Protein AF-A0A8B6F0B2-F1 (afdb_monomer_lite)

InterPro domains:
  IPR036514 SGNH hydrolase superfamily [G3DSA:3.40.50.1110] (5-108)

Organism: Mytilus galloprovincialis (NCBI:txid29158)

pLDDT: mean 79.46, std 16.93, range [39.5, 96.19]

Sequence (109 aa):
NFFEKRATIVSASIPKYVSGIDGCTTQAFPGATIGRLTELISSGKVDLISLDFVIVHVGTNNISSSQSVDTIISYFGDLIHKLKKMTFAKLIFTSILPRPVDHMKTGAK

Foldseek 3Di:
DDLPLQEEEEEQDCCVPDPDPDSYHYHYHHLDALQNSLVCLVVVVDDAPNHQEYEYYHHLNVVLVVHDPVVNVVSVVSSVVSSVVRYPHDYHYDDDDHDPRPPPPPDDD

Radius of gyration: 15.57 Å; chains: 1; bounding box: 37×29×56 Å

Secondary structure (DSSP, 8-state):
------EEEEESSGGGT----TTEEEEE-TT--HHHHHHHHHTT-S--TT-SEEEEE--HHHHHTT--HHHHHHHHHHHHHHHHHH--SEEEEPP-PPPPP----S---

Structure (mmCIF, N/CA/C/O backbone):
data_AF-A0A8B6F0B2-F1
#
_entry.id   AF-A0A8B6F0B2-F1
#
loop_
_atom_site.group_PDB
_atom_site.id
_atom_site.type_symbol
_atom_site.label_atom_id
_atom_site.label_alt_id
_atom_site.label_comp_id
_atom_site.label_asym_id
_atom_site.label_entity_id
_atom_site.label_seq_id
_atom_site.pdbx_PDB_ins_code
_atom_site.Cartn_x
_atom_site.Cartn_y
_atom_site.Cartn_z
_atom_site.occupancy
_atom_site.B_iso_or_equiv
_atom_site.auth_seq_id
_atom_site.auth_comp_id
_atom_site.auth_asym_id
_atom_site.auth_atom_id
_atom_site.pdbx_PDB_model_num
ATOM 1 N N . ASN A 1 1 ? -22.156 -10.356 18.444 1.00 39.50 1 ASN A N 1
ATOM 2 C CA . ASN A 1 1 ? -20.927 -10.996 17.925 1.00 39.50 1 ASN A CA 1
ATOM 3 C C . ASN A 1 1 ? -20.243 -10.081 16.922 1.00 39.50 1 ASN A C 1
ATOM 5 O O . ASN A 1 1 ? -20.359 -10.289 15.724 1.00 39.50 1 ASN A O 1
ATOM 9 N N . PHE A 1 2 ? -19.582 -9.033 17.417 1.00 41.12 2 PHE A N 1
ATOM 10 C CA . PHE A 1 2 ? -18.767 -8.121 16.614 1.00 41.12 2 PHE A CA 1
ATOM 11 C C . PHE A 1 2 ? -17.313 -8.574 16.766 1.00 41.12 2 PHE A C 1
ATOM 13 O O . PHE A 1 2 ? -16.641 -8.193 17.719 1.00 41.12 2 PHE A O 1
ATOM 20 N N . PHE A 1 3 ? -16.829 -9.434 15.871 1.00 52.28 3 PHE A N 1
ATOM 21 C CA . PHE A 1 3 ? -15.388 -9.469 15.632 1.00 52.28 3 PHE A CA 1
ATOM 22 C C . PHE A 1 3 ? -15.072 -8.189 14.859 1.00 52.28 3 PHE A C 1
ATOM 24 O O . PHE A 1 3 ? -15.231 -8.139 13.639 1.00 52.28 3 PHE A O 1
ATOM 31 N N . GLU A 1 4 ? -14.723 -7.122 15.578 1.00 63.34 4 GLU A N 1
ATOM 32 C CA . GLU A 1 4 ? -14.128 -5.939 14.963 1.00 63.34 4 GLU A CA 1
ATOM 33 C C . GLU A 1 4 ? -12.888 -6.411 14.200 1.00 63.34 4 GLU A C 1
ATOM 35 O O . GLU A 1 4 ? -12.012 -7.077 14.755 1.00 63.34 4 GLU A O 1
ATOM 40 N N . LYS A 1 5 ? -12.851 -6.176 12.890 1.00 68.69 5 LYS A N 1
ATOM 41 C CA . LYS A 1 5 ? -11.741 -6.628 12.051 1.00 68.69 5 LYS A CA 1
ATOM 42 C C . LYS A 1 5 ? -10.525 -5.757 12.357 1.00 68.69 5 LYS A C 1
ATOM 44 O O . LYS A 1 5 ? -10.441 -4.633 11.881 1.00 68.69 5 LYS A O 1
ATOM 49 N N . ARG A 1 6 ? -9.582 -6.283 13.144 1.00 82.19 6 ARG A N 1
ATOM 50 C CA . ARG A 1 6 ? -8.369 -5.566 13.592 1.00 82.19 6 ARG A CA 1
ATOM 51 C C . ARG A 1 6 ? -7.194 -5.672 12.613 1.00 82.19 6 ARG A C 1
ATOM 53 O O . ARG A 1 6 ? -6.097 -5.209 12.910 1.00 82.19 6 ARG A O 1
ATOM 60 N N . ALA A 1 7 ? -7.396 -6.280 11.446 1.00 83.50 7 ALA A N 1
ATOM 61 C CA . ALA A 1 7 ? -6.388 -6.381 10.399 1.00 83.50 7 ALA A CA 1
ATOM 62 C C . ALA A 1 7 ? -6.942 -5.921 9.049 1.00 83.50 7 ALA A C 1
ATOM 64 O O . ALA A 1 7 ? -8.099 -6.193 8.721 1.00 83.50 7 ALA A O 1
ATOM 65 N N . THR A 1 8 ? -6.095 -5.301 8.226 1.00 85.50 8 THR A N 1
ATOM 66 C CA . THR A 1 8 ? -6.422 -4.994 6.826 1.00 85.50 8 THR A CA 1
ATOM 67 C C . THR A 1 8 ? -5.352 -5.507 5.869 1.00 85.50 8 THR A C 1
ATOM 69 O O . THR A 1 8 ? -4.162 -5.476 6.185 1.00 85.50 8 THR A O 1
ATOM 72 N N . ILE A 1 9 ? -5.767 -5.933 4.678 1.00 85.81 9 ILE A N 1
ATOM 73 C CA . ILE A 1 9 ? -4.885 -6.160 3.534 1.00 85.81 9 ILE A CA 1
ATOM 74 C C . ILE A 1 9 ? -5.057 -5.008 2.565 1.00 85.81 9 ILE A C 1
ATOM 76 O O . ILE A 1 9 ? -6.159 -4.758 2.081 1.00 85.81 9 ILE A O 1
ATOM 80 N N . VAL A 1 10 ? -3.947 -4.368 2.220 1.00 83.44 10 VAL A N 1
ATOM 81 C CA . VAL A 1 10 ? -3.888 -3.313 1.220 1.00 83.44 10 VAL A CA 1
ATOM 82 C C . VAL A 1 10 ? -3.145 -3.834 -0.004 1.00 83.44 10 VAL A C 1
ATOM 84 O O . VAL A 1 10 ? -1.963 -4.182 0.082 1.00 83.44 10 VAL A O 1
ATOM 87 N N . SER A 1 11 ? -3.839 -3.942 -1.143 1.00 80.56 11 SER A N 1
ATOM 88 C CA . SER A 1 11 ? -3.308 -4.683 -2.292 1.00 80.56 11 SER A CA 1
ATOM 89 C C . SER A 1 11 ? -3.599 -4.098 -3.671 1.00 80.56 11 SER A C 1
ATOM 91 O O . SER A 1 11 ? -4.627 -3.472 -3.900 1.00 80.56 11 SER A O 1
ATOM 93 N N . ALA A 1 12 ? -2.719 -4.394 -4.631 1.00 68.38 12 ALA A N 1
ATOM 94 C CA . ALA A 1 12 ? -2.927 -4.109 -6.048 1.00 68.38 12 ALA A CA 1
ATOM 95 C C . ALA A 1 12 ? -3.839 -5.106 -6.795 1.00 68.38 12 ALA A C 1
ATOM 97 O O . ALA A 1 12 ? -4.212 -4.828 -7.936 1.00 68.38 12 ALA A O 1
ATOM 98 N N . SER A 1 13 ? -4.140 -6.296 -6.244 1.00 58.59 13 SER A N 1
ATOM 99 C CA . SER A 1 13 ? -4.872 -7.359 -6.982 1.00 58.59 13 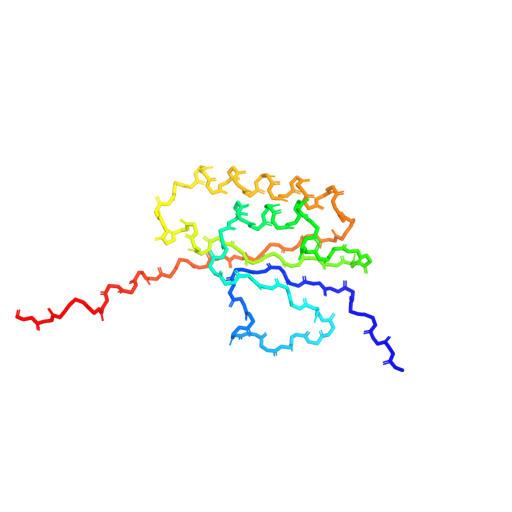SER A CA 1
ATOM 100 C C . SER A 1 13 ? -5.367 -8.563 -6.162 1.00 58.59 13 SER A C 1
ATOM 102 O O . SER A 1 13 ? -5.958 -9.474 -6.740 1.00 58.59 13 SER A O 1
ATOM 104 N N . ILE A 1 14 ? -5.199 -8.598 -4.837 1.00 54.56 14 ILE A N 1
ATOM 105 C CA . ILE A 1 14 ? -5.599 -9.772 -4.042 1.00 54.56 14 ILE A CA 1
ATOM 106 C C . ILE A 1 14 ? -7.103 -10.137 -4.041 1.00 54.56 14 ILE A C 1
ATOM 108 O O . ILE A 1 14 ? -7.378 -11.333 -3.949 1.00 54.56 14 ILE A O 1
ATOM 112 N N . PRO A 1 15 ? -8.102 -9.238 -4.178 1.00 51.84 15 PRO A N 1
ATOM 113 C CA . PRO A 1 15 ? -9.486 -9.592 -3.848 1.00 51.84 15 PRO A CA 1
ATOM 114 C C . PRO A 1 15 ? -10.076 -10.626 -4.810 1.00 51.84 15 PRO A C 1
ATOM 116 O O . PRO A 1 15 ? -11.046 -11.284 -4.462 1.00 51.84 15 PRO A O 1
ATOM 119 N N . LYS A 1 16 ? -9.478 -10.811 -5.999 1.00 48.00 16 LYS A N 1
ATOM 120 C CA . LYS A 1 16 ? -9.884 -11.864 -6.939 1.00 48.00 16 LYS A CA 1
ATOM 121 C C . LYS A 1 16 ? -9.382 -13.261 -6.539 1.00 48.00 16 LYS A C 1
ATOM 123 O O . LYS A 1 16 ? -9.982 -14.244 -6.953 1.00 48.00 16 LYS A O 1
ATOM 128 N N . TYR A 1 17 ? -8.295 -13.357 -5.770 1.00 53.00 17 TYR A N 1
ATOM 129 C CA . TYR A 1 17 ? -7.601 -14.623 -5.483 1.00 53.00 17 TYR A CA 1
ATOM 130 C C . TYR A 1 17 ? -7.603 -15.017 -4.004 1.00 53.00 17 TYR A C 1
ATOM 132 O O . TYR A 1 17 ? -7.267 -16.151 -3.682 1.00 53.00 17 TYR A O 1
ATOM 140 N N . VAL A 1 18 ? -7.992 -14.106 -3.110 1.00 54.31 18 VAL A N 1
ATOM 141 C CA . VAL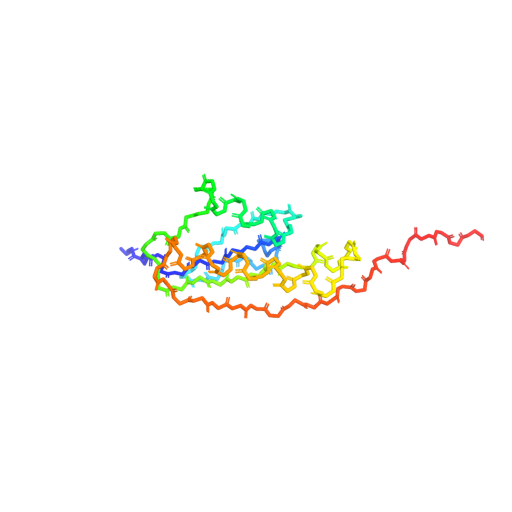 A 1 18 ? -8.154 -14.386 -1.681 1.00 54.31 18 VAL A CA 1
ATOM 142 C C . VAL A 1 18 ? -9.508 -13.837 -1.249 1.00 54.31 18 VAL A C 1
ATOM 144 O O . VAL A 1 18 ? -9.630 -12.704 -0.785 1.00 54.31 18 VAL A O 1
ATOM 147 N N . SER A 1 19 ? -10.562 -14.620 -1.464 1.00 52.50 19 SER A N 1
ATOM 148 C CA . SER A 1 19 ? -11.874 -14.319 -0.900 1.00 52.50 19 SER A CA 1
ATOM 149 C C . SER A 1 19 ? -11.862 -14.654 0.591 1.00 52.50 19 SER A C 1
ATOM 151 O O . SER A 1 19 ? -11.821 -15.826 0.951 1.00 52.50 19 SER A O 1
ATOM 153 N N . GLY A 1 20 ? -11.904 -13.620 1.435 1.00 58.09 20 GLY A N 1
ATOM 154 C CA . GLY A 1 20 ? -12.214 -13.733 2.862 1.00 58.09 20 GLY A CA 1
ATOM 155 C C . GLY A 1 20 ? -11.122 -14.379 3.713 1.00 58.09 20 GLY A C 1
ATOM 156 O O . GLY A 1 20 ? -11.275 -15.512 4.149 1.00 58.09 20 GLY A O 1
ATOM 157 N N . ILE A 1 21 ? -10.052 -13.635 4.023 1.00 64.50 21 ILE A N 1
ATOM 158 C CA . ILE A 1 21 ? -9.283 -13.957 5.233 1.00 64.50 21 ILE A CA 1
ATOM 159 C C . ILE A 1 21 ? -10.140 -13.535 6.427 1.00 64.50 21 ILE A C 1
ATOM 161 O O . ILE A 1 21 ? -10.369 -12.338 6.633 1.00 64.50 21 ILE A O 1
ATOM 165 N N . ASP A 1 22 ? -10.633 -14.511 7.186 1.00 68.00 22 ASP A N 1
ATOM 166 C CA . ASP A 1 22 ? -11.407 -14.253 8.399 1.00 68.00 22 ASP A CA 1
ATOM 167 C C . ASP A 1 22 ? -10.639 -13.333 9.358 1.00 68.00 22 ASP A C 1
ATOM 169 O O . ASP A 1 22 ? -9.426 -13.438 9.537 1.00 68.00 22 ASP A O 1
ATOM 173 N N . GLY A 1 23 ? -11.352 -12.366 9.939 1.00 71.94 23 GLY A N 1
ATOM 174 C CA . GLY A 1 23 ? -10.761 -11.337 10.802 1.00 71.94 23 GLY A CA 1
ATOM 175 C C . GLY A 1 23 ? -10.037 -10.199 10.068 1.00 71.94 23 GLY A C 1
ATOM 176 O O . GLY A 1 23 ? -9.555 -9.277 10.728 1.00 71.94 23 GLY A O 1
ATOM 177 N N . CYS A 1 24 ? -9.997 -10.207 8.730 1.00 77.50 24 CYS A N 1
ATOM 178 C CA . CYS A 1 24 ? -9.336 -9.176 7.933 1.00 77.50 24 CYS A CA 1
ATOM 179 C C . CYS A 1 24 ? -10.300 -8.439 6.984 1.00 77.50 24 CYS A C 1
ATOM 181 O O . CYS A 1 24 ? -11.211 -9.018 6.379 1.00 77.50 24 CYS A O 1
ATOM 183 N N . THR A 1 25 ? -10.103 -7.130 6.839 1.00 83.19 25 THR A N 1
ATOM 184 C CA . THR A 1 25 ? -10.728 -6.328 5.779 1.00 83.19 25 THR A CA 1
ATOM 185 C C . THR A 1 25 ? -9.797 -6.295 4.571 1.00 83.19 25 THR A C 1
ATOM 187 O O . THR A 1 25 ? -8.601 -6.077 4.710 1.00 83.19 25 THR A O 1
ATOM 190 N N . THR A 1 26 ? -10.314 -6.520 3.364 1.00 82.94 26 THR A N 1
ATOM 191 C CA . THR A 1 26 ? -9.508 -6.398 2.138 1.00 82.94 26 THR A CA 1
ATOM 192 C C . THR A 1 26 ? -9.811 -5.071 1.456 1.00 82.94 26 THR A C 1
ATOM 194 O O . THR A 1 26 ? -10.952 -4.813 1.082 1.00 82.94 26 THR A O 1
ATOM 197 N N . GLN A 1 27 ? -8.781 -4.249 1.271 1.00 88.06 27 GLN A N 1
ATOM 198 C CA . GLN A 1 27 ? -8.826 -2.969 0.570 1.00 88.06 27 GLN A CA 1
ATOM 199 C C . GLN A 1 27 ? -7.907 -3.036 -0.640 1.00 88.06 27 GLN A C 1
ATOM 201 O O . GLN A 1 27 ? -6.680 -2.983 -0.531 1.00 88.06 27 GLN A O 1
ATOM 206 N N . ALA A 1 28 ? -8.497 -3.205 -1.815 1.00 82.31 28 ALA A N 1
ATOM 207 C CA . ALA A 1 28 ? -7.725 -3.522 -2.995 1.00 82.31 28 ALA A CA 1
ATOM 208 C C . ALA A 1 28 ? -8.085 -2.693 -4.213 1.00 82.31 28 ALA A C 1
ATOM 210 O O . ALA A 1 28 ? -9.239 -2.360 -4.465 1.00 82.31 28 ALA A O 1
ATOM 211 N N . PHE A 1 29 ? -7.041 -2.402 -4.979 1.00 85.94 29 PHE A N 1
ATOM 212 C CA . PHE A 1 29 ? -7.031 -1.392 -6.018 1.00 85.94 29 PHE A CA 1
ATOM 213 C C . PHE A 1 29 ? -6.426 -2.012 -7.279 1.00 85.94 29 PHE A C 1
ATOM 215 O O . PHE A 1 29 ? -5.199 -2.049 -7.411 1.00 85.94 29 PHE A O 1
ATOM 222 N N . PRO A 1 30 ? -7.265 -2.553 -8.183 1.00 82.44 30 PRO A N 1
ATOM 223 C CA . PRO A 1 30 ? -6.803 -3.204 -9.403 1.00 82.44 30 PRO A CA 1
ATOM 224 C C . PRO A 1 30 ? -5.819 -2.325 -10.178 1.00 82.44 30 PRO A C 1
ATOM 226 O O . PRO A 1 30 ? -6.078 -1.146 -10.410 1.00 82.44 30 PRO A O 1
ATOM 229 N N . GLY A 1 31 ? -4.676 -2.897 -10.559 1.00 81.88 31 GLY A N 1
ATOM 230 C CA . GLY A 1 31 ? -3.653 -2.186 -11.331 1.00 81.88 31 GLY A CA 1
ATOM 231 C C . GLY A 1 31 ? -2.809 -1.186 -10.530 1.00 81.88 31 GLY A C 1
ATOM 232 O O . GLY A 1 31 ? -1.941 -0.539 -11.110 1.00 81.88 31 GLY A O 1
ATOM 233 N N . ALA A 1 32 ? -2.997 -1.058 -9.210 1.00 86.69 32 ALA A N 1
ATOM 234 C CA . ALA A 1 32 ? -2.213 -0.111 -8.421 1.00 86.69 32 ALA A CA 1
ATOM 235 C C . ALA A 1 32 ? -0.713 -0.457 -8.424 1.00 86.69 32 ALA A C 1
ATOM 237 O O . ALA A 1 32 ? -0.306 -1.596 -8.178 1.00 86.69 32 ALA A O 1
ATOM 238 N N . THR A 1 33 ? 0.115 0.546 -8.692 1.00 91.62 33 THR A N 1
ATOM 239 C CA . THR A 1 33 ? 1.552 0.534 -8.404 1.00 91.62 33 THR A CA 1
ATOM 240 C C . THR A 1 33 ? 1.796 0.917 -6.941 1.00 91.62 33 THR A C 1
ATOM 242 O O . THR A 1 33 ? 0.880 1.378 -6.255 1.00 91.62 33 THR A O 1
ATOM 245 N N . ILE A 1 34 ? 3.032 0.768 -6.457 1.00 93.75 34 ILE A N 1
ATOM 246 C CA . ILE A 1 34 ? 3.433 1.219 -5.111 1.00 93.75 34 ILE A CA 1
ATOM 247 C C . ILE A 1 34 ? 3.113 2.712 -4.934 1.00 93.75 34 ILE A C 1
ATOM 249 O O . ILE A 1 34 ? 2.414 3.075 -3.994 1.00 93.75 34 ILE A O 1
ATOM 253 N N . GLY A 1 35 ? 3.529 3.560 -5.885 1.00 93.31 35 GLY A N 1
ATOM 254 C CA . GLY A 1 35 ? 3.252 5.000 -5.853 1.00 93.31 35 GLY A CA 1
ATOM 255 C C . GLY A 1 35 ? 1.756 5.321 -5.830 1.00 93.31 35 GLY A C 1
ATOM 256 O O . GLY A 1 35 ? 1.304 6.099 -4.991 1.00 93.31 35 GLY A O 1
ATOM 257 N N . ARG A 1 36 ? 0.953 4.642 -6.663 1.00 93.00 36 ARG A N 1
ATOM 258 C CA . ARG A 1 36 ? -0.504 4.822 -6.645 1.00 93.00 36 ARG A CA 1
ATOM 259 C C . ARG A 1 36 ? -1.109 4.434 -5.299 1.00 93.00 36 ARG A C 1
ATOM 261 O O . ARG A 1 36 ? -2.032 5.094 -4.827 1.00 93.00 36 ARG A O 1
ATOM 268 N N . LEU A 1 37 ? -0.610 3.372 -4.671 1.00 93.75 37 LEU A N 1
ATOM 269 C CA . LEU A 1 37 ? -1.095 2.993 -3.354 1.00 93.75 37 LEU A CA 1
ATOM 270 C C . LEU A 1 37 ? -0.759 4.054 -2.295 1.00 93.75 37 LEU A C 1
ATOM 272 O O . LEU A 1 37 ? -1.613 4.397 -1.476 1.00 93.75 37 LEU A O 1
ATOM 276 N N . THR A 1 38 ? 0.445 4.620 -2.348 1.00 95.00 38 THR A N 1
ATOM 277 C CA . THR A 1 38 ? 0.858 5.727 -1.475 1.00 95.00 38 THR A CA 1
ATOM 278 C C . THR 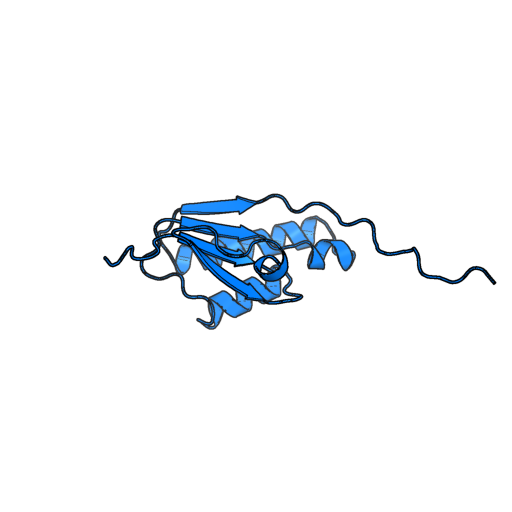A 1 38 ? -0.062 6.946 -1.624 1.00 95.00 38 THR A C 1
ATOM 280 O O . THR A 1 38 ? -0.455 7.549 -0.619 1.00 95.00 38 THR A O 1
ATOM 283 N N . GLU A 1 39 ? -0.472 7.291 -2.848 1.00 94.56 39 GLU A N 1
ATOM 284 C CA . GLU A 1 39 ? -1.455 8.358 -3.100 1.00 94.56 39 GLU A CA 1
ATOM 285 C C . GLU A 1 39 ? -2.820 8.043 -2.481 1.00 94.56 39 GLU A C 1
ATOM 287 O O . GLU A 1 39 ? -3.420 8.898 -1.830 1.00 94.56 39 GLU A O 1
ATOM 292 N N . LEU A 1 40 ? -3.311 6.812 -2.650 1.00 92.44 40 LEU A N 1
ATOM 293 C CA . LEU A 1 40 ? -4.602 6.386 -2.107 1.00 92.44 40 LEU A CA 1
ATOM 294 C C . LEU A 1 40 ? -4.629 6.500 -0.581 1.00 92.44 40 LEU A C 1
ATOM 296 O O . LEU A 1 40 ? -5.556 7.102 -0.035 1.00 92.44 40 LEU A O 1
ATOM 300 N N . ILE A 1 41 ? -3.575 6.026 0.087 1.00 92.06 41 ILE A N 1
ATOM 301 C CA . ILE A 1 41 ? -3.389 6.189 1.535 1.00 92.06 41 ILE A CA 1
ATOM 302 C C . ILE A 1 41 ? -3.347 7.676 1.903 1.00 92.06 41 ILE A C 1
ATOM 304 O O . ILE A 1 41 ? -3.982 8.105 2.863 1.00 92.06 41 ILE A O 1
ATOM 308 N N . SER A 1 42 ? -2.633 8.491 1.124 1.00 92.44 42 SER A N 1
ATOM 309 C CA . SER A 1 42 ? -2.521 9.932 1.378 1.00 92.44 42 SER A CA 1
ATOM 310 C C . SER A 1 42 ? -3.825 10.692 1.218 1.00 92.44 42 SER A C 1
ATOM 312 O O . SER A 1 42 ? -4.044 11.653 1.949 1.00 92.44 42 SER A O 1
ATOM 314 N N . SER A 1 43 ? -4.687 10.242 0.315 1.00 92.69 43 SER A N 1
ATOM 315 C CA . SER A 1 43 ? -6.010 10.819 0.080 1.00 92.69 43 SER A CA 1
ATOM 316 C C . SER A 1 43 ? -7.091 10.322 1.047 1.00 92.69 43 SER A C 1
ATOM 318 O O . SER A 1 43 ? -8.250 10.689 0.882 1.00 92.69 43 SER A O 1
ATOM 320 N N . GLY A 1 44 ? -6.747 9.465 2.017 1.00 89.81 44 GLY A N 1
ATOM 321 C CA . GLY A 1 44 ? -7.717 8.8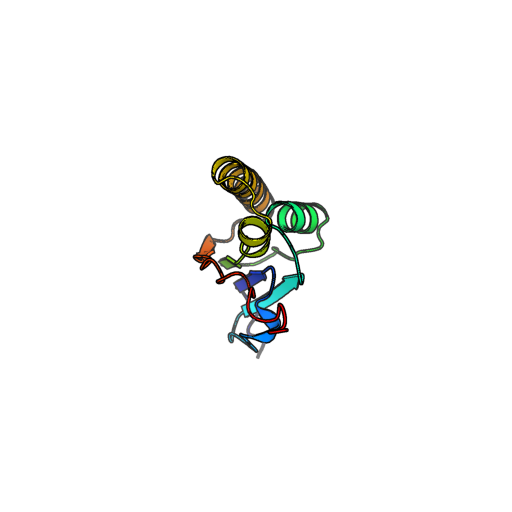86 2.952 1.00 89.81 44 GLY A CA 1
ATOM 322 C C . GLY A 1 44 ? -8.655 7.853 2.319 1.00 89.81 44 GLY A C 1
ATOM 323 O O . GLY A 1 44 ? -9.681 7.521 2.898 1.00 89.81 44 GLY A O 1
ATOM 324 N N . LYS A 1 45 ? -8.318 7.327 1.132 1.00 89.56 45 LYS A N 1
ATOM 325 C CA . LYS A 1 45 ? -9.091 6.270 0.452 1.00 89.56 45 LYS A CA 1
ATOM 326 C C . LYS A 1 45 ? -8.794 4.864 0.974 1.00 89.56 45 LYS A C 1
ATOM 328 O O . LYS A 1 45 ? -9.417 3.910 0.518 1.00 89.56 45 LYS A O 1
ATOM 333 N N . VAL A 1 46 ? -7.821 4.742 1.874 1.00 89.50 46 VAL A N 1
ATOM 334 C CA . VAL A 1 46 ? -7.492 3.507 2.584 1.00 89.50 46 VAL A CA 1
ATOM 335 C C . VAL A 1 46 ? -7.761 3.745 4.061 1.00 89.50 46 VAL A C 1
ATOM 337 O O . VAL A 1 46 ? -7.147 4.631 4.656 1.00 89.50 46 VAL A O 1
ATOM 340 N N . ASP A 1 47 ? -8.666 2.962 4.634 1.00 88.69 47 ASP A N 1
ATOM 341 C CA . ASP A 1 47 ? -8.953 2.995 6.062 1.00 88.69 47 ASP A CA 1
ATOM 342 C C . ASP A 1 47 ? -7.862 2.237 6.824 1.00 88.69 47 ASP A C 1
ATOM 344 O O . ASP A 1 47 ? -7.634 1.045 6.606 1.00 88.69 47 ASP A O 1
ATOM 348 N N . LEU A 1 48 ? -7.149 2.956 7.684 1.00 89.00 48 LEU A N 1
ATOM 349 C CA . LEU A 1 48 ? -6.052 2.429 8.494 1.00 89.00 48 LEU A CA 1
ATOM 350 C C . LEU A 1 48 ? -6.279 2.665 9.996 1.00 89.00 48 LEU A C 1
ATOM 352 O O . LEU A 1 48 ? -5.346 2.504 10.794 1.00 89.00 48 LEU A O 1
ATOM 356 N N . ILE A 1 49 ? -7.494 3.078 10.371 1.00 84.81 49 ILE A N 1
ATOM 357 C CA . ILE A 1 49 ? -7.855 3.473 11.732 1.00 84.81 49 ILE A CA 1
ATOM 358 C C . ILE A 1 49 ? -8.186 2.223 12.553 1.00 84.81 49 ILE A C 1
ATOM 360 O O . ILE A 1 49 ? -8.833 1.299 12.071 1.00 84.81 49 ILE A O 1
ATOM 364 N N . SER A 1 50 ? -7.740 2.199 13.812 1.00 84.12 50 SER A N 1
ATOM 365 C CA . SER A 1 50 ? -8.067 1.136 14.779 1.00 84.12 50 SER A CA 1
ATOM 366 C C . SER A 1 50 ? -7.675 -0.285 14.339 1.00 84.12 50 SER A C 1
ATOM 368 O O . SER A 1 50 ? -8.345 -1.261 14.672 1.00 84.12 50 SER A O 1
ATOM 370 N N . LEU A 1 51 ? -6.561 -0.412 13.611 1.00 88.31 51 LEU A N 1
ATOM 371 C CA . LEU A 1 51 ? -5.991 -1.695 13.200 1.00 88.31 51 LEU A CA 1
ATOM 372 C C . LEU A 1 51 ? -4.783 -2.073 14.065 1.00 88.31 51 LEU A C 1
ATOM 374 O O . LEU A 1 51 ? -3.947 -1.230 14.385 1.00 88.31 51 LEU A O 1
ATOM 378 N N . ASP A 1 52 ? -4.637 -3.362 14.357 1.00 89.62 52 ASP A N 1
ATOM 379 C CA . ASP A 1 52 ? -3.414 -3.937 14.924 1.00 89.62 52 ASP A CA 1
ATOM 380 C C . ASP A 1 52 ? -2.402 -4.292 13.832 1.00 89.62 52 ASP A C 1
ATOM 382 O O . ASP A 1 52 ? -1.191 -4.234 14.059 1.00 89.62 52 ASP A O 1
ATOM 386 N N . PHE A 1 53 ? -2.896 -4.670 12.645 1.00 89.25 53 PHE A N 1
ATOM 387 C CA . PHE A 1 53 ? -2.076 -5.151 11.534 1.00 89.25 53 PHE A CA 1
ATOM 388 C C . PHE A 1 53 ? -2.492 -4.549 10.191 1.00 89.25 53 PHE A C 1
ATOM 390 O O . PHE A 1 53 ? -3.672 -4.512 9.836 1.00 89.25 53 PHE A O 1
ATOM 397 N N . VAL A 1 54 ? -1.49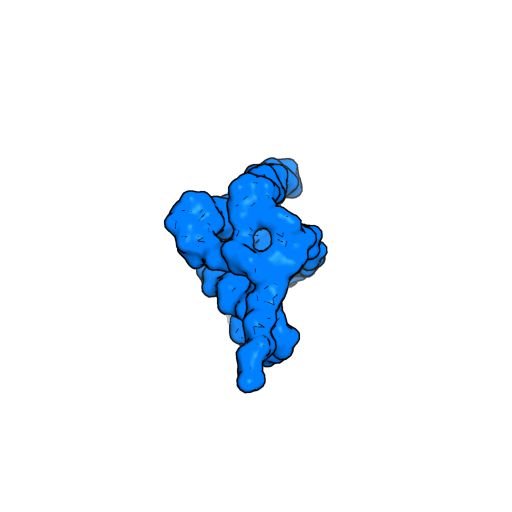2 -4.164 9.399 1.00 91.31 54 VAL A N 1
ATOM 398 C CA . VAL A 1 54 ? -1.651 -3.773 7.995 1.00 91.31 54 VAL A CA 1
ATOM 399 C C . VAL A 1 54 ? -0.742 -4.648 7.147 1.00 91.31 54 VAL A C 1
ATOM 401 O O . VAL A 1 54 ? 0.483 -4.567 7.234 1.00 91.31 54 VAL A O 1
ATOM 404 N N . ILE A 1 55 ? -1.350 -5.484 6.316 1.00 89.94 55 ILE A N 1
ATOM 405 C CA . ILE A 1 55 ? -0.659 -6.364 5.382 1.00 89.94 55 ILE A CA 1
ATOM 406 C C . ILE A 1 55 ? -0.586 -5.657 4.031 1.00 89.94 55 ILE A C 1
ATOM 408 O O . ILE A 1 55 ? -1.606 -5.361 3.411 1.00 89.94 55 ILE A O 1
ATOM 412 N N . VAL A 1 56 ? 0.624 -5.392 3.559 1.00 90.94 56 VAL A N 1
ATOM 413 C CA . VAL A 1 56 ? 0.892 -4.690 2.307 1.00 90.94 56 VAL A CA 1
ATOM 414 C C . VAL A 1 56 ? 1.296 -5.704 1.236 1.00 90.94 56 VAL A C 1
ATOM 416 O O . VAL A 1 56 ? 2.276 -6.441 1.384 1.00 90.94 56 VAL A O 1
ATOM 419 N N . HIS A 1 57 ? 0.542 -5.729 0.136 1.00 88.81 57 HIS A N 1
ATOM 420 C CA . HIS A 1 57 ? 0.818 -6.578 -1.024 1.00 88.81 57 HIS A CA 1
ATOM 421 C C . HIS A 1 57 ? 0.704 -5.789 -2.333 1.00 88.81 57 HIS A C 1
ATOM 423 O O . HIS A 1 57 ? -0.361 -5.704 -2.957 1.00 88.81 57 HIS A O 1
ATOM 429 N N . VAL A 1 58 ? 1.815 -5.197 -2.761 1.00 89.00 58 VAL A N 1
ATOM 430 C CA . VAL A 1 58 ? 1.874 -4.275 -3.901 1.00 89.00 58 VAL A CA 1
ATOM 431 C C . VAL A 1 58 ? 3.234 -4.374 -4.587 1.00 89.00 58 VAL A C 1
ATOM 433 O O . VAL A 1 58 ? 4.221 -4.715 -3.949 1.00 89.00 58 VAL A O 1
ATOM 436 N N . GLY A 1 59 ? 3.273 -4.059 -5.884 1.00 88.62 59 GLY A N 1
ATOM 437 C CA . GLY A 1 59 ? 4.507 -3.892 -6.659 1.00 88.62 59 GLY A CA 1
ATOM 438 C C . GLY A 1 59 ? 4.669 -4.841 -7.848 1.00 88.62 59 GLY A C 1
ATOM 439 O O . GLY A 1 59 ? 5.527 -4.593 -8.689 1.00 88.62 59 GLY A O 1
ATOM 440 N N . THR A 1 60 ? 3.792 -5.840 -8.026 1.00 85.88 60 THR A N 1
ATOM 441 C CA . THR A 1 60 ? 3.769 -6.647 -9.264 1.00 85.88 60 THR A CA 1
ATOM 442 C C . THR A 1 60 ? 3.640 -5.766 -10.508 1.00 85.88 60 THR A C 1
ATOM 444 O O . THR A 1 60 ? 4.336 -5.998 -11.487 1.00 85.88 60 THR A O 1
ATOM 447 N N . ASN A 1 61 ? 2.808 -4.719 -10.445 1.00 85.69 61 ASN A N 1
ATOM 448 C CA . ASN A 1 61 ? 2.607 -3.791 -11.560 1.00 85.69 61 ASN A CA 1
ATOM 449 C C . ASN A 1 61 ? 3.830 -2.893 -11.822 1.00 85.69 61 ASN A C 1
ATOM 451 O O . ASN A 1 61 ? 4.039 -2.449 -12.946 1.00 85.69 61 ASN A O 1
ATOM 455 N N . ASN A 1 62 ? 4.652 -2.621 -10.802 1.00 88.31 62 ASN A N 1
ATOM 456 C CA . ASN A 1 62 ? 5.908 -1.886 -10.970 1.00 88.31 62 ASN A CA 1
ATOM 457 C C . ASN A 1 62 ? 6.936 -2.755 -11.707 1.00 88.31 62 ASN A C 1
ATOM 459 O O . ASN A 1 62 ? 7.544 -2.298 -12.673 1.00 88.31 62 ASN A O 1
ATOM 463 N N . ILE A 1 63 ? 7.057 -4.024 -11.298 1.00 86.12 63 ILE A N 1
ATOM 464 C CA . ILE A 1 63 ? 7.932 -5.012 -11.943 1.00 86.12 63 ILE A CA 1
ATOM 465 C C . ILE A 1 63 ? 7.502 -5.242 -13.397 1.00 86.12 63 ILE A C 1
ATOM 467 O O . ILE A 1 63 ? 8.336 -5.197 -14.297 1.00 86.12 63 ILE A O 1
ATOM 471 N N . SER A 1 64 ? 6.203 -5.437 -13.651 1.00 83.75 64 SER A N 1
ATOM 472 C CA . SER A 1 64 ? 5.692 -5.676 -15.008 1.00 83.75 64 SER A CA 1
ATOM 473 C C . SER A 1 64 ? 5.849 -4.477 -15.944 1.00 83.75 64 SER A C 1
ATOM 475 O O . SER A 1 64 ? 5.788 -4.649 -17.155 1.00 83.75 64 SER A O 1
ATOM 477 N N . SER A 1 65 ? 6.036 -3.273 -15.397 1.00 84.62 65 SER A N 1
ATOM 478 C CA . SER A 1 65 ? 6.256 -2.041 -16.166 1.00 84.62 65 SER A CA 1
ATOM 479 C C . SER A 1 65 ? 7.744 -1.722 -16.357 1.00 84.62 65 SER A C 1
ATOM 481 O O . SER A 1 65 ? 8.084 -0.589 -16.689 1.00 84.62 65 SER A O 1
ATOM 483 N N . SER A 1 66 ? 8.635 -2.688 -16.100 1.00 85.25 66 SER A N 1
ATOM 484 C CA . SER A 1 66 ? 10.091 -2.560 -16.270 1.00 85.25 66 SER A CA 1
ATOM 485 C C . SER A 1 66 ? 10.722 -1.398 -15.492 1.00 85.25 66 SER A C 1
ATOM 487 O O . SER A 1 66 ? 11.735 -0.841 -15.913 1.00 85.25 66 SER A O 1
ATOM 489 N N . GLN A 1 67 ? 10.145 -1.021 -14.346 1.00 86.94 67 GLN A N 1
ATOM 490 C CA . GLN A 1 67 ? 10.772 -0.035 -13.468 1.00 86.94 67 GLN A CA 1
ATOM 491 C C . GLN A 1 67 ? 12.054 -0.596 -12.848 1.00 86.94 67 GLN A C 1
ATOM 493 O O . GLN A 1 67 ? 12.140 -1.788 -12.546 1.00 86.94 67 GLN A O 1
ATOM 498 N N . SER A 1 68 ? 13.045 0.273 -12.635 1.00 90.19 68 SER A N 1
ATOM 499 C CA . SER A 1 68 ? 14.299 -0.129 -12.003 1.00 90.19 68 SER A CA 1
ATOM 500 C C . SER A 1 68 ? 14.080 -0.528 -10.542 1.00 90.19 68 SER A C 1
ATOM 502 O O . SER A 1 68 ? 13.160 -0.054 -9.866 1.00 90.19 68 SER A O 1
ATOM 504 N N . VAL A 1 69 ? 14.968 -1.388 -10.042 1.00 89.44 69 VAL A N 1
ATOM 505 C CA . VAL A 1 69 ? 14.966 -1.814 -8.637 1.00 89.44 69 VAL A CA 1
ATOM 506 C C . VAL A 1 69 ? 15.093 -0.607 -7.704 1.00 89.44 69 VAL A C 1
ATOM 508 O O . VAL A 1 69 ? 14.334 -0.510 -6.744 1.0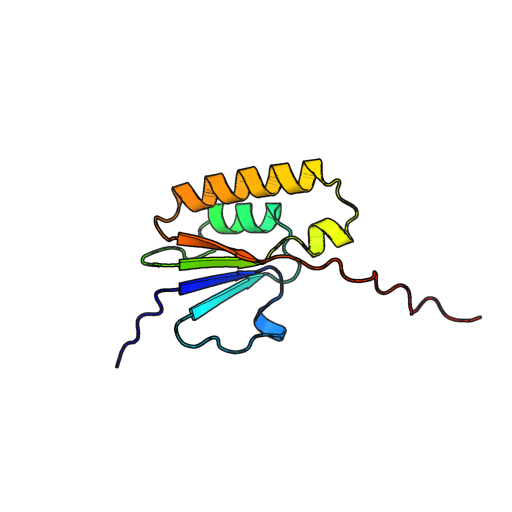0 89.44 69 VAL A O 1
ATOM 511 N N . ASP A 1 70 ? 15.961 0.353 -8.026 1.00 92.06 70 ASP A N 1
ATOM 512 C CA . ASP A 1 70 ? 16.160 1.560 -7.215 1.00 92.06 70 ASP A CA 1
ATOM 513 C C . ASP A 1 70 ? 14.888 2.410 -7.122 1.00 92.06 70 ASP A C 1
ATOM 515 O O . ASP A 1 70 ? 14.512 2.868 -6.041 1.00 92.06 70 ASP A O 1
ATOM 519 N N . THR A 1 71 ? 14.164 2.568 -8.234 1.00 92.38 71 THR A N 1
ATOM 520 C CA . THR A 1 71 ? 12.871 3.263 -8.243 1.00 92.38 71 THR A CA 1
ATOM 521 C C . THR A 1 71 ? 11.842 2.532 -7.379 1.00 92.38 71 THR A C 1
ATOM 523 O O . THR A 1 71 ? 11.118 3.166 -6.610 1.00 92.38 71 THR A O 1
ATOM 526 N N . ILE A 1 72 ? 11.795 1.200 -7.452 1.00 91.12 72 ILE A N 1
ATOM 527 C CA . ILE A 1 72 ? 10.895 0.383 -6.626 1.00 91.12 72 ILE A CA 1
ATOM 528 C C . ILE A 1 72 ? 11.228 0.537 -5.135 1.00 91.12 72 ILE A C 1
ATOM 530 O O . ILE A 1 72 ? 10.316 0.730 -4.327 1.00 91.12 72 ILE A O 1
ATOM 534 N N . ILE A 1 73 ? 12.512 0.499 -4.768 1.00 92.44 73 ILE A N 1
ATOM 535 C CA . ILE A 1 73 ? 12.976 0.706 -3.389 1.00 92.44 73 ILE A CA 1
ATOM 536 C C . ILE A 1 73 ? 12.585 2.103 -2.893 1.00 92.44 73 ILE A C 1
ATOM 538 O O . ILE A 1 73 ? 12.034 2.221 -1.796 1.00 92.44 73 ILE A O 1
ATOM 542 N N . SER A 1 74 ? 12.790 3.143 -3.708 1.00 95.12 74 SER A N 1
ATOM 543 C CA . SER A 1 74 ? 12.377 4.514 -3.381 1.00 95.12 74 SER A CA 1
ATOM 544 C C . SER A 1 74 ? 10.877 4.593 -3.085 1.00 95.12 74 SER A C 1
ATOM 546 O O . SER A 1 74 ? 10.480 5.124 -2.048 1.00 95.12 74 SER A O 1
ATOM 548 N N . TYR A 1 75 ? 10.036 3.993 -3.933 1.00 95.06 75 TYR A N 1
ATOM 549 C CA . TYR A 1 75 ? 8.589 3.981 -3.709 1.00 95.06 75 TYR A CA 1
ATOM 550 C C . TYR A 1 75 ? 8.177 3.229 -2.442 1.00 95.06 75 TYR A C 1
ATOM 552 O O . TYR A 1 75 ? 7.227 3.640 -1.771 1.00 95.06 75 TYR A O 1
ATOM 560 N N . PHE A 1 76 ? 8.867 2.142 -2.089 1.00 94.69 76 PHE A N 1
ATOM 561 C CA . PHE A 1 76 ? 8.625 1.467 -0.813 1.00 94.69 76 PHE A CA 1
ATOM 562 C C . PHE A 1 76 ? 9.019 2.338 0.381 1.00 94.69 76 PHE A C 1
ATOM 564 O O . PHE A 1 76 ? 8.297 2.340 1.378 1.00 94.69 76 PHE A O 1
ATOM 571 N N . GLY A 1 77 ? 10.103 3.111 0.275 1.00 95.38 77 GLY A N 1
ATOM 572 C CA . GLY A 1 77 ? 10.485 4.106 1.278 1.00 95.38 77 GLY A CA 1
ATOM 573 C C . GLY A 1 77 ? 9.362 5.113 1.544 1.00 95.38 77 GLY A C 1
ATOM 574 O O . GLY A 1 77 ? 8.938 5.278 2.694 1.00 95.38 77 GLY A O 1
ATOM 575 N N . ASP A 1 78 ? 8.811 5.701 0.481 1.00 96.19 78 ASP A N 1
ATOM 576 C CA . ASP A 1 78 ? 7.699 6.657 0.572 1.00 96.19 78 ASP A CA 1
ATOM 577 C C . ASP A 1 78 ? 6.436 6.022 1.167 1.00 96.19 78 ASP A C 1
ATOM 579 O O . ASP A 1 78 ? 5.782 6.603 2.042 1.00 96.19 78 ASP A O 1
ATOM 583 N N . LEU A 1 79 ? 6.104 4.803 0.731 1.00 95.31 79 LEU A N 1
ATOM 584 C CA . LEU A 1 79 ? 4.956 4.056 1.236 1.00 95.31 79 LEU A CA 1
ATOM 585 C C . LEU A 1 79 ? 5.086 3.768 2.738 1.00 95.31 79 LEU A C 1
ATOM 587 O O . LEU A 1 79 ? 4.141 4.005 3.493 1.00 95.31 79 LEU A O 1
ATOM 591 N N . ILE A 1 80 ? 6.249 3.288 3.189 1.00 95.38 80 ILE A N 1
ATOM 592 C CA . ILE A 1 80 ? 6.517 2.995 4.606 1.00 95.38 80 ILE A CA 1
ATOM 593 C C . ILE A 1 80 ? 6.416 4.270 5.440 1.00 95.38 80 ILE A C 1
ATOM 595 O O . ILE A 1 80 ? 5.765 4.266 6.489 1.00 95.38 80 ILE A O 1
ATOM 599 N N . HIS A 1 81 ? 7.035 5.362 4.981 1.00 96.00 81 HIS A N 1
ATOM 600 C CA . HIS A 1 81 ? 6.965 6.654 5.664 1.00 96.00 81 HIS A CA 1
ATOM 601 C C . HIS A 1 81 ? 5.522 7.122 5.815 1.00 96.00 81 HIS A C 1
ATOM 603 O O . HIS A 1 81 ? 5.117 7.572 6.889 1.00 96.00 81 HIS A O 1
ATOM 609 N N . LYS A 1 82 ? 4.717 6.969 4.761 1.00 94.69 82 LYS A N 1
ATOM 610 C CA . LYS A 1 82 ? 3.315 7.364 4.805 1.00 94.69 82 LYS A CA 1
ATOM 611 C C . LYS A 1 82 ? 2.494 6.478 5.739 1.00 94.69 82 LYS A C 1
ATOM 613 O O . LYS A 1 82 ? 1.749 7.017 6.553 1.00 94.69 82 LYS A O 1
ATOM 618 N N . LEU A 1 83 ? 2.647 5.157 5.671 1.00 94.38 83 LEU A N 1
ATOM 619 C CA . LEU A 1 83 ? 1.941 4.219 6.550 1.00 94.38 83 LEU A CA 1
ATOM 620 C C . LEU A 1 83 ? 2.226 4.512 8.027 1.00 94.38 83 LEU A C 1
ATOM 622 O O . LEU A 1 83 ? 1.287 4.642 8.806 1.00 94.38 83 LEU A O 1
ATOM 626 N N . LYS A 1 84 ? 3.493 4.739 8.395 1.00 93.56 84 LYS A N 1
ATOM 627 C CA . LYS A 1 84 ? 3.886 5.091 9.772 1.00 93.56 84 LYS A CA 1
ATOM 628 C C . LYS A 1 84 ? 3.264 6.393 10.288 1.00 93.56 84 LYS A C 1
ATOM 630 O O . LYS A 1 84 ? 3.149 6.567 11.494 1.00 93.56 84 LYS A O 1
ATOM 635 N N . LYS A 1 85 ? 2.881 7.315 9.399 1.00 93.50 85 LYS A N 1
ATOM 636 C CA . LYS A 1 85 ? 2.162 8.546 9.770 1.00 93.50 85 LYS A CA 1
ATOM 637 C C . LYS A 1 85 ? 0.656 8.343 9.922 1.00 93.50 85 LYS A C 1
ATOM 639 O O . LYS A 1 85 ? 0.014 9.144 10.588 1.00 93.50 85 LYS A O 1
ATOM 644 N N . MET A 1 86 ? 0.096 7.335 9.259 1.00 91.12 86 MET A N 1
ATOM 645 C CA . MET A 1 86 ? -1.351 7.118 9.172 1.00 91.12 86 MET A CA 1
ATOM 646 C C . MET A 1 86 ? -1.857 6.067 10.160 1.00 91.12 86 MET A C 1
ATOM 648 O O . MET A 1 86 ? -3.053 6.016 10.425 1.00 91.12 86 MET A O 1
ATOM 652 N N . THR A 1 87 ? -0.978 5.209 10.681 1.00 91.62 87 THR A N 1
ATOM 653 C CA . THR A 1 87 ? -1.362 4.138 11.598 1.00 91.62 87 THR A CA 1
ATOM 654 C C . THR A 1 87 ? -0.236 3.773 12.559 1.00 91.62 87 THR A C 1
ATOM 656 O O . THR A 1 87 ? 0.945 3.911 12.239 1.00 91.62 87 THR A O 1
ATOM 659 N N . PHE A 1 88 ? -0.621 3.255 13.724 1.00 91.69 88 PHE A N 1
ATOM 660 C CA . PHE A 1 88 ? 0.279 2.619 14.690 1.00 91.69 88 PHE A CA 1
ATOM 661 C C . PHE A 1 88 ? 0.288 1.086 14.562 1.00 91.69 88 PHE A C 1
ATOM 663 O O . PHE A 1 88 ? 0.969 0.406 15.329 1.00 91.69 88 PHE A O 1
ATOM 670 N N . ALA A 1 89 ? -0.460 0.541 13.598 1.00 90.75 89 ALA A N 1
ATOM 671 C CA . ALA A 1 89 ? -0.513 -0.885 13.322 1.00 90.75 89 ALA A CA 1
ATOM 672 C C . ALA A 1 89 ? 0.866 -1.455 12.957 1.00 90.75 89 ALA A C 1
ATOM 674 O O . ALA A 1 89 ? 1.712 -0.791 12.346 1.00 90.75 89 ALA A O 1
ATOM 675 N N . LYS A 1 90 ? 1.069 -2.741 13.248 1.00 92.50 90 LYS A N 1
ATOM 676 C CA . LYS A 1 90 ? 2.221 -3.490 12.743 1.00 92.50 90 LYS A CA 1
ATOM 677 C C . LYS A 1 90 ? 2.100 -3.646 11.228 1.00 92.50 90 LYS A C 1
ATOM 679 O O . LYS A 1 90 ? 1.104 -4.162 10.722 1.00 92.50 90 LYS A O 1
ATOM 684 N N . LEU A 1 91 ? 3.138 -3.224 10.511 1.00 93.25 91 LEU A N 1
ATOM 685 C CA . LEU A 1 91 ? 3.210 -3.346 9.058 1.00 93.25 91 LEU A CA 1
ATOM 686 C C . LEU A 1 91 ? 3.825 -4.695 8.678 1.00 93.25 91 LEU A C 1
ATOM 688 O O . LEU A 1 91 ? 4.932 -5.017 9.111 1.00 93.25 91 LEU A O 1
ATOM 692 N N . ILE A 1 92 ? 3.124 -5.464 7.850 1.00 90.44 92 ILE A N 1
ATOM 693 C CA . ILE A 1 92 ? 3.588 -6.744 7.309 1.00 90.44 92 ILE A CA 1
ATOM 694 C C . ILE A 1 92 ? 3.699 -6.589 5.798 1.00 90.44 92 ILE A C 1
ATOM 696 O O . ILE A 1 92 ? 2.702 -6.358 5.122 1.00 90.44 92 ILE A O 1
ATOM 700 N N . PHE A 1 93 ? 4.903 -6.729 5.254 1.00 89.62 93 PHE A N 1
ATOM 701 C CA . PHE A 1 93 ? 5.126 -6.698 3.811 1.00 89.62 93 PHE A CA 1
ATOM 702 C C . PHE A 1 93 ? 5.219 -8.121 3.285 1.00 89.62 93 PHE A C 1
ATOM 704 O O . PHE A 1 93 ? 5.953 -8.948 3.823 1.00 89.62 93 PHE A O 1
ATOM 711 N N . THR A 1 94 ? 4.465 -8.403 2.232 1.00 86.25 94 THR A N 1
ATOM 712 C CA . THR A 1 94 ? 4.508 -9.703 1.562 1.00 86.25 94 THR A CA 1
ATOM 713 C C . THR A 1 94 ? 5.387 -9.625 0.324 1.00 86.25 94 THR A C 1
ATOM 715 O O . THR A 1 94 ? 5.422 -8.604 -0.367 1.00 86.25 94 THR A O 1
ATOM 718 N N . SER A 1 95 ? 6.097 -10.712 0.035 1.00 78.56 95 SER A N 1
ATOM 719 C CA . SER A 1 95 ? 6.885 -10.823 -1.186 1.00 78.56 95 SER A CA 1
ATOM 720 C C . SER A 1 95 ? 5.976 -10.813 -2.414 1.00 78.56 95 SER A C 1
ATOM 722 O O . SER A 1 95 ? 4.907 -11.423 -2.442 1.00 78.56 95 SER A O 1
ATOM 724 N N . ILE A 1 96 ? 6.440 -10.131 -3.451 1.00 75.62 96 ILE A N 1
ATOM 725 C CA . ILE A 1 96 ? 5.821 -10.094 -4.772 1.00 75.62 96 ILE A CA 1
ATOM 726 C C . ILE A 1 96 ? 6.660 -10.956 -5.699 1.00 75.62 96 ILE A C 1
ATOM 728 O O . ILE A 1 96 ? 7.849 -10.708 -5.880 1.00 75.62 96 ILE A O 1
ATOM 732 N N . LEU A 1 97 ? 6.036 -11.978 -6.278 1.00 65.38 97 LEU A N 1
ATOM 733 C CA . LEU A 1 97 ? 6.681 -12.808 -7.285 1.00 65.38 97 LEU A CA 1
ATOM 734 C C . LEU A 1 97 ? 6.623 -12.078 -8.635 1.00 65.38 97 LEU A C 1
ATOM 736 O O . LEU A 1 97 ? 5.547 -11.587 -9.005 1.00 65.38 97 LEU A O 1
ATOM 740 N N . PRO A 1 98 ? 7.740 -11.997 -9.383 1.00 61.75 98 PRO A N 1
ATOM 741 C CA . PRO A 1 98 ? 7.698 -11.591 -10.779 1.00 61.75 98 PRO A CA 1
ATOM 742 C C . PRO A 1 98 ? 6.732 -12.523 -11.505 1.00 61.75 98 PRO A C 1
ATOM 744 O O . PRO A 1 98 ? 6.892 -13.744 -11.457 1.00 61.75 98 PRO A O 1
ATOM 747 N N . ARG A 1 99 ? 5.709 -11.973 -12.160 1.00 59.16 99 ARG A N 1
ATOM 748 C CA . ARG A 1 99 ? 4.952 -12.784 -13.111 1.00 59.16 99 ARG A CA 1
ATOM 749 C C . ARG A 1 99 ? 5.827 -12.941 -14.350 1.00 59.16 99 ARG A C 1
ATOM 751 O O . ARG A 1 99 ? 6.364 -11.927 -14.804 1.00 59.16 99 ARG A O 1
ATOM 758 N N . PRO A 1 100 ? 5.959 -14.154 -14.914 1.00 54.56 100 PRO A N 1
ATOM 759 C CA . PRO A 1 100 ? 6.352 -14.268 -16.305 1.00 54.56 100 PRO A CA 1
ATOM 760 C C . PRO A 1 100 ? 5.425 -13.337 -17.080 1.00 54.56 100 PRO A C 1
ATOM 762 O O . PRO A 1 100 ? 4.207 -13.394 -16.908 1.00 54.56 100 PRO A O 1
ATOM 765 N N . VAL A 1 101 ? 6.000 -12.406 -17.833 1.00 52.94 101 VAL A N 1
ATOM 766 C CA . VAL A 1 101 ? 5.228 -11.584 -18.761 1.00 52.94 101 VAL A CA 1
ATOM 767 C C . VAL A 1 101 ? 4.401 -12.559 -19.599 1.00 52.94 101 VAL A C 1
ATOM 769 O O . VAL A 1 101 ? 4.956 -13.557 -20.061 1.00 52.94 101 VAL A O 1
ATOM 772 N N . ASP A 1 102 ? 3.102 -12.313 -19.773 1.00 51.25 102 ASP A N 1
ATOM 773 C CA . ASP A 1 102 ? 2.235 -13.123 -20.638 1.00 51.25 102 ASP A CA 1
ATOM 774 C C . ASP A 1 102 ? 2.637 -12.929 -22.123 1.00 51.25 102 ASP A C 1
ATOM 776 O O . ASP A 1 102 ? 1.849 -12.513 -22.967 1.00 51.25 102 ASP A O 1
ATOM 780 N N . HIS A 1 103 ? 3.889 -13.218 -22.484 1.00 44.91 103 HIS A N 1
ATOM 781 C CA . HIS A 1 103 ? 4.365 -13.362 -23.854 1.00 44.91 103 HIS A CA 1
ATOM 782 C C . HIS A 1 103 ? 4.034 -14.773 -24.353 1.00 44.91 103 HIS A C 1
ATOM 784 O O . HIS A 1 103 ? 4.907 -15.533 -24.751 1.00 44.91 103 HIS A O 1
ATOM 790 N N . MET A 1 104 ? 2.756 -15.146 -24.317 1.00 45.25 104 MET A N 1
ATOM 791 C CA . MET A 1 104 ? 2.251 -16.317 -25.038 1.00 45.25 104 MET A CA 1
ATOM 792 C C . MET A 1 104 ? 0.882 -16.034 -25.654 1.00 45.25 104 MET A C 1
ATOM 794 O O . MET A 1 104 ? -0.030 -16.840 -25.533 1.00 45.25 104 MET A O 1
ATOM 798 N N . LYS A 1 105 ? 0.726 -14.891 -26.333 1.00 45.03 105 LYS A N 1
ATOM 799 C CA . LYS A 1 105 ? -0.250 -14.728 -27.430 1.00 45.03 105 LYS A CA 1
ATOM 800 C C . LYS A 1 105 ? 0.254 -13.756 -28.504 1.00 45.03 105 LYS A C 1
ATOM 802 O O . LYS A 1 105 ? -0.488 -12.900 -28.968 1.00 45.03 105 LYS A O 1
ATOM 807 N N . THR A 1 106 ? 1.505 -13.877 -28.936 1.00 43.72 106 THR A N 1
ATOM 808 C CA . THR A 1 106 ? 1.863 -13.431 -30.292 1.00 43.72 106 THR A CA 1
ATOM 809 C C . THR A 1 106 ? 1.733 -14.648 -31.187 1.00 43.72 106 THR A C 1
ATOM 811 O O . THR A 1 106 ? 2.465 -15.620 -31.024 1.00 43.72 106 THR A O 1
ATOM 814 N N . GLY A 1 107 ? 0.697 -14.629 -32.027 1.00 43.69 107 GLY A N 1
ATOM 815 C CA . GLY A 1 107 ? 0.304 -15.745 -32.871 1.00 43.69 107 GLY A CA 1
ATOM 816 C C . GLY A 1 107 ? 1.474 -16.328 -33.650 1.00 43.69 107 GLY A C 1
ATOM 817 O O . GLY A 1 107 ? 2.236 -15.599 -34.280 1.00 43.69 107 GLY A O 1
ATOM 818 N N . ALA A 1 108 ? 1.554 -17.656 -33.632 1.00 41.66 108 ALA A N 1
ATOM 819 C CA . ALA A 1 108 ? 2.122 -18.386 -34.744 1.00 41.66 108 ALA A CA 1
ATOM 820 C C . ALA A 1 108 ? 1.374 -17.939 -36.013 1.00 41.66 108 ALA A C 1
ATOM 822 O O . ALA A 1 108 ? 0.165 -18.156 -36.140 1.00 41.66 108 ALA A O 1
ATOM 823 N N . LYS A 1 109 ? 2.087 -17.245 -36.893 1.00 40.88 109 LYS A N 1
ATOM 824 C CA . LYS A 1 109 ? 1.812 -17.214 -38.324 1.00 40.88 109 LYS A CA 1
ATOM 825 C C . LYS A 1 109 ? 3.030 -17.792 -39.014 1.00 40.88 109 LYS A C 1
ATOM 827 O O . LYS A 1 109 ? 4.146 -17.426 -38.584 1.00 40.88 109 LYS A O 1
#